Protein AF-A0A2N1RKR3-F1 (afdb_monomer_lite)

Foldseek 3Di:
DDDPLQDDPNDGLVVCVVVLVVCVVVVVLVVNLVSLVSNQVSQLSCCLEAVGARACVSLVVNLVSCVVVVVLVVNLVSLLVLLLRFHNDLVSNVVSLVVVCVRPVDDSQVVLVVSLVVSVVSNVPGPFDKDWAQAPVPRDIHIGGDGDPDPDDQTAGSRPSHSPRDDDD

pLDDT: mean 78.19, std 13.42, range [32.12, 95.38]

Radius of gyration: 16.65 Å; chains: 1; bounding box: 39×41×41 Å

Sequence (169 aa):
MSKKSEMLHGKHYTEFIDQINQLEKEEKWEEVEKLLLEIIEVMEKSALQETAYVAPAFYSKLAKIYQKTKQKDKQIKILNRLLIQPNSGSSTAKESVKYLKLLGDLDEDEIKNKLYREYLEHISKSALKTSEKKCYMCGKTVRYLVPKGAEMFRGFCPLCHSSDIIQGQ

Secondary structure (DSSP, 8-state):
---GGGEETTEEGGGGHHHHHHHHHTT-HHHHHHHHHHHHHHHHHHHHHH-PPP-HHHHHHHHHHHHHTT-HHHHHHHHHHHHTSTT--HHHHHHHHHHHHHHH---HHHHHHHHHHHHHHHHHT-SSEEEEEE-TTT--EEEEEEPTT-S---PPPTTT--S-S----

Structure (mmCIF, N/CA/C/O backbone):
data_AF-A0A2N1RKR3-F1
#
_entry.id   AF-A0A2N1RKR3-F1
#
loop_
_atom_site.group_PDB
_atom_site.id
_atom_site.type_symbol
_atom_site.label_atom_id
_atom_site.label_alt_id
_atom_site.label_comp_id
_atom_site.label_asym_id
_atom_site.label_entity_id
_atom_site.label_seq_id
_atom_site.pdbx_PDB_ins_code
_atom_site.Cartn_x
_atom_site.Cartn_y
_atom_site.Cartn_z
_atom_site.occupancy
_atom_site.B_iso_or_equiv
_atom_site.auth_seq_id
_atom_site.auth_comp_id
_atom_site.auth_asym_id
_atom_site.auth_atom_id
_atom_site.pdbx_PDB_model_num
ATOM 1 N N . MET A 1 1 ? 19.000 17.246 1.015 1.00 40.16 1 MET A N 1
ATOM 2 C CA . MET A 1 1 ? 17.916 1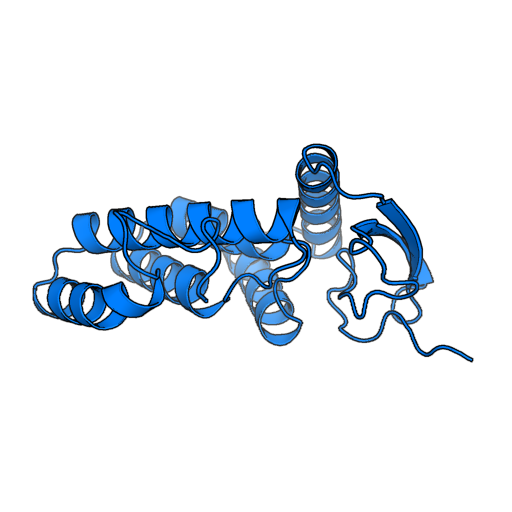8.082 0.458 1.00 40.16 1 MET A CA 1
ATOM 3 C C . MET A 1 1 ? 16.713 17.177 0.268 1.00 40.16 1 MET A C 1
ATOM 5 O O . MET A 1 1 ? 16.759 16.342 -0.625 1.00 40.16 1 MET A O 1
ATOM 9 N N . SER A 1 2 ? 15.711 17.253 1.147 1.00 40.84 2 SER A N 1
ATOM 10 C CA . SER A 1 2 ? 14.489 16.448 1.004 1.00 40.84 2 SER A CA 1
ATOM 11 C C . SER A 1 2 ? 13.783 16.835 -0.289 1.00 40.84 2 SER A C 1
ATOM 13 O O . SER A 1 2 ? 13.643 18.024 -0.591 1.00 40.84 2 SER A O 1
ATOM 15 N N . LYS A 1 3 ? 13.416 15.843 -1.099 1.00 55.44 3 LYS A N 1
ATOM 16 C CA . LYS A 1 3 ? 12.835 16.090 -2.415 1.00 55.44 3 LYS A CA 1
ATOM 17 C C . LYS A 1 3 ? 11.400 16.587 -2.262 1.00 55.44 3 LYS A C 1
ATOM 19 O O . LYS A 1 3 ? 10.664 16.168 -1.375 1.00 55.44 3 LYS A O 1
ATOM 24 N N . LYS A 1 4 ? 10.987 17.479 -3.164 1.00 53.41 4 LYS A N 1
ATOM 25 C CA . LYS A 1 4 ? 9.651 18.104 -3.169 1.00 53.41 4 LYS A CA 1
ATOM 26 C C . LYS A 1 4 ? 8.505 17.080 -3.257 1.00 53.41 4 LYS A C 1
ATOM 28 O O . LYS A 1 4 ? 7.383 17.392 -2.877 1.00 53.41 4 LYS A O 1
ATOM 33 N N . SER A 1 5 ? 8.791 15.875 -3.749 1.00 58.19 5 SER A N 1
ATOM 34 C CA . SER A 1 5 ? 7.871 14.741 -3.883 1.00 58.19 5 SER A CA 1
ATOM 35 C C . SER A 1 5 ? 7.588 13.996 -2.572 1.00 58.19 5 SER A C 1
ATOM 37 O O . SER A 1 5 ? 6.674 13.183 -2.546 1.00 58.19 5 SER A O 1
ATOM 39 N N . GLU A 1 6 ? 8.304 14.297 -1.483 1.00 62.91 6 GLU A N 1
ATOM 40 C CA . GLU A 1 6 ? 8.143 13.659 -0.162 1.00 62.91 6 GLU A CA 1
ATOM 41 C C . GLU A 1 6 ? 7.568 14.624 0.893 1.00 62.91 6 GLU A C 1
ATOM 43 O O . GLU A 1 6 ? 7.596 14.347 2.095 1.00 62.91 6 GLU A O 1
ATOM 48 N N . MET A 1 7 ? 7.065 15.782 0.451 1.00 75.50 7 MET A N 1
ATOM 49 C CA . MET A 1 7 ? 6.554 16.832 1.328 1.00 75.50 7 MET A CA 1
ATOM 50 C C . MET A 1 7 ? 5.029 16.796 1.441 1.00 75.50 7 MET A C 1
ATOM 52 O O . MET A 1 7 ? 4.321 16.932 0.444 1.00 75.50 7 MET A O 1
ATOM 56 N N . LEU A 1 8 ? 4.536 16.709 2.674 1.00 76.69 8 LEU A N 1
ATOM 57 C CA . LEU A 1 8 ? 3.142 16.927 3.046 1.00 76.69 8 LEU A CA 1
ATOM 58 C C . LEU A 1 8 ? 3.049 18.236 3.840 1.00 76.69 8 LEU A C 1
ATOM 60 O O . LEU A 1 8 ? 3.784 18.433 4.803 1.00 76.69 8 LEU A O 1
ATOM 64 N N . HIS A 1 9 ? 2.192 19.166 3.412 1.00 78.81 9 HIS A N 1
ATOM 65 C CA . HIS A 1 9 ? 2.029 20.488 4.048 1.00 78.81 9 HIS A CA 1
ATOM 66 C C . HIS A 1 9 ? 3.355 21.239 4.315 1.00 78.81 9 HIS A C 1
ATOM 68 O O . HIS A 1 9 ? 3.518 21.907 5.333 1.00 78.81 9 HIS A O 1
ATOM 74 N N . GLY A 1 10 ? 4.323 21.117 3.398 1.00 79.50 10 GLY A N 1
ATOM 75 C CA . GLY A 1 10 ? 5.635 21.771 3.504 1.00 79.50 10 GLY A CA 1
ATOM 76 C C . GLY A 1 10 ? 6.637 21.087 4.443 1.00 79.50 10 GLY A C 1
ATOM 77 O O . GLY A 1 10 ? 7.737 21.606 4.608 1.00 79.50 10 GLY A O 1
ATOM 78 N N . LYS A 1 11 ? 6.289 19.932 5.020 1.00 79.88 11 LYS A N 1
ATOM 79 C CA . LYS A 1 11 ? 7.146 19.122 5.898 1.00 79.88 11 LYS A CA 1
ATOM 80 C C . LYS A 1 11 ? 7.385 17.738 5.312 1.00 79.88 11 LYS A C 1
ATOM 82 O O . LYS A 1 11 ? 6.567 17.239 4.544 1.00 79.88 11 LYS A O 1
ATOM 8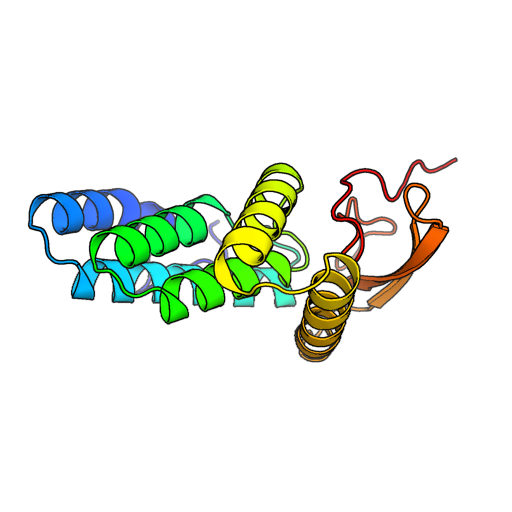7 N N . HIS A 1 12 ? 8.491 17.098 5.671 1.00 80.44 12 HIS A N 1
ATOM 88 C CA . HIS A 1 12 ? 8.722 15.704 5.303 1.00 80.44 12 HIS A CA 1
ATOM 89 C C . HIS A 1 12 ? 7.701 14.804 6.014 1.00 80.44 12 HIS A C 1
ATOM 91 O O . HIS A 1 12 ? 7.403 15.015 7.188 1.00 80.44 12 HIS A O 1
ATOM 97 N N . TYR A 1 13 ? 7.167 13.782 5.339 1.00 78.19 13 TYR A N 1
ATOM 98 C CA . TYR A 1 13 ? 6.084 12.958 5.903 1.00 78.19 13 TYR A CA 1
ATOM 99 C C . TYR A 1 13 ? 6.439 12.293 7.252 1.00 78.19 13 TYR A C 1
ATOM 101 O O . TYR A 1 13 ? 5.562 12.038 8.075 1.00 78.19 13 TYR A O 1
ATOM 109 N N . THR A 1 14 ? 7.724 12.038 7.523 1.00 79.56 14 THR A N 1
ATOM 110 C CA . THR A 1 14 ? 8.186 11.484 8.811 1.00 79.56 14 THR A CA 1
ATOM 111 C C . THR A 1 14 ? 8.025 12.453 9.979 1.00 79.56 14 THR A C 1
ATOM 113 O O . THR A 1 14 ? 7.945 12.009 11.119 1.00 79.56 14 THR A O 1
ATOM 116 N N . GLU A 1 15 ? 7.947 13.760 9.725 1.00 86.12 15 GLU A N 1
ATOM 117 C CA . GLU A 1 15 ? 7.724 14.774 10.765 1.00 86.12 15 GLU A CA 1
ATOM 118 C C . GLU A 1 15 ? 6.314 14.692 11.367 1.00 86.12 15 GLU A C 1
ATOM 120 O O . GLU A 1 15 ? 6.057 15.238 12.435 1.00 86.12 15 GLU A O 1
ATOM 125 N N . PHE A 1 16 ? 5.400 13.974 10.713 1.00 88.56 16 PHE A N 1
ATOM 126 C CA . PHE A 1 16 ? 4.041 13.754 11.198 1.00 88.56 16 PHE A CA 1
ATOM 127 C C . PHE A 1 16 ? 3.913 12.520 12.104 1.00 88.56 16 PHE A C 1
ATOM 129 O O . PHE A 1 16 ? 2.831 12.270 12.629 1.00 88.56 16 PHE A O 1
ATOM 136 N N . ILE A 1 17 ? 4.988 11.748 12.326 1.00 88.56 17 ILE A N 1
ATOM 137 C CA . ILE A 1 17 ? 4.943 10.535 13.164 1.00 88.56 17 ILE A CA 1
ATOM 138 C C . ILE A 1 17 ? 4.521 10.869 14.599 1.00 88.56 17 ILE A C 1
ATOM 140 O O . ILE A 1 17 ? 3.650 10.196 15.151 1.00 88.56 17 ILE A O 1
ATOM 144 N N . ASP A 1 18 ? 5.080 11.928 15.185 1.00 89.69 18 ASP A N 1
ATOM 145 C CA . ASP A 1 18 ? 4.730 12.342 16.547 1.00 89.69 18 ASP A CA 1
ATOM 146 C C . ASP A 1 18 ? 3.277 12.815 16.636 1.00 89.69 18 ASP A C 1
ATOM 148 O O . ASP A 1 18 ? 2.569 12.474 17.584 1.00 89.69 18 ASP A O 1
ATOM 152 N N . GLN A 1 19 ? 2.795 13.515 15.605 1.00 92.31 19 GLN A N 1
ATOM 153 C CA . GLN A 1 19 ? 1.396 13.925 15.508 1.00 92.31 19 GLN A CA 1
ATOM 154 C C . GLN A 1 19 ? 0.456 12.716 15.403 1.00 92.31 19 GLN A C 1
ATOM 156 O O . GLN A 1 19 ? -0.557 12.677 16.095 1.00 92.31 19 GLN A O 1
ATOM 161 N N . ILE A 1 20 ? 0.796 11.709 14.591 1.00 92.38 20 ILE A N 1
ATOM 162 C CA . ILE A 1 20 ? 0.030 10.456 14.495 1.00 92.38 20 ILE A CA 1
ATOM 163 C C . ILE A 1 20 ? -0.043 9.777 15.861 1.00 92.38 20 ILE A C 1
ATOM 165 O O . ILE A 1 20 ? -1.126 9.407 16.304 1.00 92.38 20 ILE A O 1
ATOM 169 N N . ASN A 1 21 ? 1.096 9.642 16.543 1.00 91.00 21 ASN A N 1
ATOM 170 C CA . ASN A 1 21 ? 1.154 9.000 17.854 1.00 91.00 21 ASN A CA 1
ATOM 171 C C . ASN A 1 21 ? 0.318 9.758 18.896 1.00 91.00 21 ASN A C 1
ATOM 173 O O . ASN A 1 21 ? -0.300 9.133 19.756 1.00 91.00 21 ASN A O 1
ATOM 177 N N . GLN A 1 22 ? 0.285 11.092 18.829 1.00 93.81 22 GLN A N 1
ATOM 178 C CA . GLN A 1 22 ? -0.545 11.908 19.711 1.00 93.81 22 GLN A CA 1
ATOM 179 C C . GLN A 1 22 ? -2.041 11.724 19.417 1.00 93.81 22 GLN A C 1
ATOM 181 O O . GLN A 1 22 ? -2.813 11.472 20.337 1.00 93.81 22 GLN A O 1
ATOM 186 N N . LEU A 1 23 ? -2.448 11.775 18.147 1.00 93.75 23 LEU A N 1
ATOM 187 C CA . LEU A 1 23 ? -3.842 11.566 17.747 1.00 93.75 23 LEU A CA 1
ATOM 188 C C . LEU A 1 23 ? -4.339 10.149 18.088 1.00 93.75 23 LEU A C 1
ATOM 190 O O . LEU A 1 23 ? -5.480 9.987 18.512 1.00 93.75 23 LEU A O 1
ATOM 194 N N . GLU A 1 24 ? -3.480 9.128 17.975 1.00 90.31 24 GLU A N 1
ATOM 195 C CA . GLU A 1 24 ? -3.799 7.759 18.407 1.00 90.31 24 GLU A CA 1
ATOM 196 C C . GLU A 1 24 ? -4.043 7.669 19.921 1.00 90.31 24 GLU A C 1
ATOM 198 O O . GLU A 1 24 ? -4.939 6.941 20.345 1.00 90.31 24 GLU A O 1
ATOM 203 N N . LYS A 1 25 ? -3.272 8.400 20.742 1.00 92.12 25 LYS A N 1
ATOM 204 C CA . LYS A 1 25 ? -3.489 8.463 22.201 1.00 92.12 25 LYS A CA 1
ATOM 205 C C . LYS A 1 25 ? -4.793 9.166 22.565 1.00 92.12 25 LYS A C 1
ATOM 207 O O . LYS A 1 25 ? -5.404 8.820 23.566 1.00 92.12 25 LYS A O 1
ATOM 212 N N . GLU A 1 26 ? -5.189 10.148 21.764 1.00 94.69 26 GLU A N 1
ATOM 213 C CA . GLU A 1 26 ? -6.446 10.887 21.916 1.00 94.69 26 GLU A CA 1
ATOM 214 C C . GLU A 1 26 ? -7.647 10.157 21.293 1.00 94.69 26 GLU A C 1
ATOM 216 O O . GLU A 1 26 ? -8.746 10.701 21.291 1.00 94.69 26 GLU A O 1
ATOM 221 N N . GLU A 1 27 ? -7.444 8.952 20.744 1.00 92.69 27 GLU A N 1
ATOM 222 C CA . GLU A 1 27 ? -8.468 8.151 20.056 1.00 92.69 27 GLU A CA 1
ATOM 223 C C . GLU A 1 27 ? -9.175 8.898 18.908 1.00 92.69 27 GLU A C 1
ATOM 225 O O . GLU A 1 27 ? -10.297 8.578 18.512 1.00 92.69 27 GLU A O 1
ATOM 230 N N . LYS A 1 28 ? -8.478 9.873 18.319 1.00 94.50 28 LYS A N 1
ATOM 231 C CA . LYS A 1 28 ? -8.912 10.675 17.170 1.00 94.50 28 LYS A CA 1
ATOM 232 C C . LYS A 1 28 ? -8.699 9.909 15.865 1.00 94.50 28 LYS A C 1
ATOM 234 O O . LYS A 1 28 ? -7.839 10.232 15.045 1.00 94.50 28 LYS A O 1
ATOM 239 N N . TRP A 1 29 ? -9.416 8.793 15.725 1.00 92.06 29 TRP A N 1
ATOM 240 C CA . TRP A 1 29 ? -9.180 7.809 14.663 1.00 92.06 29 TRP A CA 1
ATOM 241 C C . TRP A 1 29 ? -9.410 8.366 13.255 1.00 92.06 29 TRP A C 1
ATOM 243 O O . TRP A 1 29 ? -8.698 7.964 12.336 1.00 92.06 29 TRP A O 1
ATOM 253 N N . GLU A 1 30 ? -10.361 9.286 13.082 1.00 93.06 30 GLU A N 1
ATOM 254 C CA . GLU A 1 30 ? -10.654 9.912 11.787 1.00 93.06 30 GLU A CA 1
ATOM 255 C C . GLU A 1 30 ? -9.506 10.823 11.333 1.00 93.06 30 GLU A C 1
ATOM 257 O O . GLU A 1 30 ? -9.091 10.794 10.173 1.00 93.06 30 GLU A O 1
ATOM 262 N N . GLU A 1 31 ? -8.927 11.586 12.259 1.00 94.12 31 GLU A N 1
ATOM 263 C CA . GLU A 1 31 ? -7.783 12.452 12.001 1.00 94.12 31 GLU A CA 1
ATOM 264 C C . GLU A 1 31 ? -6.518 11.642 11.713 1.00 94.12 31 GLU A C 1
ATOM 266 O O . GLU A 1 31 ? -5.755 11.996 10.810 1.00 94.12 31 GLU A O 1
ATOM 271 N N . VAL A 1 32 ? -6.308 10.529 12.431 1.00 94.00 32 VAL A N 1
ATOM 272 C CA . VAL A 1 32 ? -5.214 9.596 12.127 1.00 94.00 32 VAL A CA 1
ATOM 273 C C . VAL A 1 32 ? -5.399 8.980 10.741 1.00 94.00 32 VAL A C 1
ATOM 275 O O . VAL A 1 32 ? -4.438 8.922 9.974 1.00 94.00 32 VAL A O 1
ATOM 278 N N . GLU A 1 33 ? -6.613 8.530 10.403 1.00 94.81 33 GLU A N 1
ATOM 279 C CA . GLU A 1 33 ? -6.936 7.976 9.083 1.00 94.81 33 GLU A CA 1
ATOM 280 C C . GLU A 1 33 ? -6.601 8.978 7.978 1.00 94.81 33 GLU A C 1
ATOM 282 O O . GLU A 1 33 ? -5.867 8.640 7.046 1.00 94.81 33 GLU A O 1
ATOM 287 N N . LYS A 1 34 ? -7.080 10.218 8.111 1.00 95.00 34 LYS A N 1
ATOM 288 C CA . LYS A 1 34 ? -6.832 11.279 7.135 1.00 95.00 34 LYS A CA 1
ATOM 289 C C . LYS A 1 34 ? -5.337 11.540 6.951 1.00 95.00 34 LYS A C 1
ATOM 291 O O . LYS A 1 34 ? -4.850 11.525 5.824 1.00 95.00 34 LYS A O 1
ATOM 296 N N . LEU A 1 35 ? -4.601 11.718 8.048 1.00 94.38 35 LEU A N 1
ATOM 297 C CA . LEU A 1 35 ? -3.170 12.013 7.998 1.00 94.38 35 LEU A CA 1
ATOM 298 C C . LEU A 1 35 ? -2.358 10.852 7.400 1.00 94.38 35 LEU A C 1
ATOM 300 O O . LEU A 1 35 ? -1.453 11.073 6.598 1.00 94.38 35 LEU A O 1
ATOM 304 N N . LEU A 1 36 ? -2.693 9.604 7.742 1.00 93.94 36 LEU A N 1
ATOM 305 C CA . LEU A 1 36 ? -2.044 8.427 7.160 1.00 93.94 36 LEU A CA 1
ATOM 306 C C . LEU A 1 36 ? -2.324 8.294 5.660 1.00 93.94 36 LEU A C 1
ATOM 308 O O . LEU A 1 36 ? -1.410 7.944 4.913 1.00 93.94 36 LEU A O 1
ATOM 312 N N . LEU A 1 37 ? -3.551 8.573 5.212 1.00 95.38 37 LEU A N 1
ATOM 313 C CA . LEU A 1 37 ? -3.905 8.546 3.791 1.00 95.38 37 LEU A CA 1
ATOM 314 C C . LEU A 1 37 ? -3.144 9.612 2.999 1.00 95.38 37 LEU A C 1
ATOM 316 O O . LEU A 1 37 ? -2.581 9.291 1.956 1.00 95.38 37 LEU A O 1
ATOM 320 N N . GLU A 1 38 ? -3.047 10.835 3.523 1.00 93.25 38 GLU A N 1
ATOM 321 C CA . GLU A 1 38 ? -2.271 11.915 2.903 1.00 93.25 38 GLU A CA 1
ATOM 322 C C . GLU A 1 38 ? -0.782 11.544 2.769 1.00 93.25 38 GLU A C 1
ATOM 324 O O . GLU A 1 38 ? -0.179 11.727 1.710 1.00 93.25 38 GLU A O 1
ATOM 329 N N . ILE A 1 39 ? -0.186 10.949 3.812 1.00 91.75 39 ILE A N 1
ATOM 330 C CA . ILE A 1 39 ? 1.200 10.451 3.766 1.00 91.75 39 ILE A CA 1
ATOM 331 C C . ILE A 1 39 ? 1.357 9.359 2.701 1.00 91.75 39 ILE A C 1
ATOM 333 O O . ILE A 1 39 ? 2.315 9.378 1.925 1.00 91.75 39 ILE A O 1
ATOM 337 N N . ILE A 1 40 ? 0.420 8.410 2.649 1.00 91.81 40 ILE A N 1
ATOM 338 C CA . ILE A 1 40 ? 0.421 7.323 1.666 1.00 91.81 40 ILE A CA 1
ATOM 339 C C . ILE A 1 40 ? 0.353 7.873 0.241 1.00 91.81 40 ILE A C 1
ATOM 341 O O . ILE A 1 40 ? 1.156 7.468 -0.595 1.00 91.81 40 ILE A O 1
ATOM 345 N N . GLU A 1 41 ? -0.524 8.836 -0.028 1.00 91.06 41 GLU A N 1
ATOM 346 C CA . GLU A 1 41 ? -0.662 9.453 -1.350 1.00 91.06 41 GLU A CA 1
ATOM 347 C C . GLU A 1 41 ? 0.618 10.154 -1.816 1.00 91.06 41 GLU A C 1
ATOM 349 O O . GLU A 1 41 ? 1.028 9.999 -2.971 1.00 91.06 41 GLU A O 1
ATOM 354 N N . VAL A 1 42 ? 1.291 10.880 -0.918 1.00 88.88 42 VAL A N 1
ATOM 355 C CA . VAL A 1 42 ? 2.577 11.526 -1.218 1.00 88.88 42 VAL A CA 1
ATOM 356 C C . VAL A 1 42 ? 3.644 10.479 -1.554 1.00 88.88 42 VAL A C 1
ATOM 358 O O . VAL A 1 42 ? 4.319 10.593 -2.582 1.00 88.88 42 VAL A O 1
ATOM 361 N N . MET A 1 43 ? 3.761 9.418 -0.747 1.00 86.81 43 MET A N 1
ATOM 362 C CA . MET A 1 43 ? 4.723 8.337 -0.994 1.00 86.81 43 MET A CA 1
ATOM 363 C C . MET A 1 43 ? 4.454 7.602 -2.311 1.00 86.81 43 MET A C 1
ATOM 365 O O . MET A 1 43 ? 5.388 7.338 -3.063 1.00 86.81 43 MET A O 1
ATOM 369 N N . GLU A 1 44 ? 3.197 7.268 -2.609 1.00 87.62 44 GLU A N 1
ATOM 370 C CA . GLU A 1 44 ? 2.823 6.568 -3.845 1.00 87.62 44 GLU A CA 1
ATOM 371 C C . GLU A 1 44 ? 3.141 7.401 -5.083 1.00 87.62 44 GLU A C 1
ATOM 373 O O . GLU A 1 44 ? 3.694 6.893 -6.061 1.00 87.62 44 GLU A O 1
ATOM 378 N N . LYS A 1 45 ? 2.845 8.703 -5.031 1.00 85.38 45 LYS A N 1
ATOM 379 C CA . LYS A 1 45 ? 3.179 9.625 -6.115 1.00 85.38 45 LYS A CA 1
ATOM 380 C C . LYS A 1 45 ? 4.688 9.687 -6.339 1.00 85.38 45 LYS A C 1
ATOM 382 O O . LYS A 1 45 ? 5.131 9.606 -7.484 1.00 85.38 45 LYS A O 1
ATOM 387 N N . SER A 1 46 ? 5.469 9.776 -5.263 1.00 82.00 46 SER A N 1
ATOM 388 C CA . SER A 1 46 ? 6.932 9.734 -5.336 1.00 82.00 46 SER A CA 1
ATOM 389 C C . SER A 1 46 ? 7.4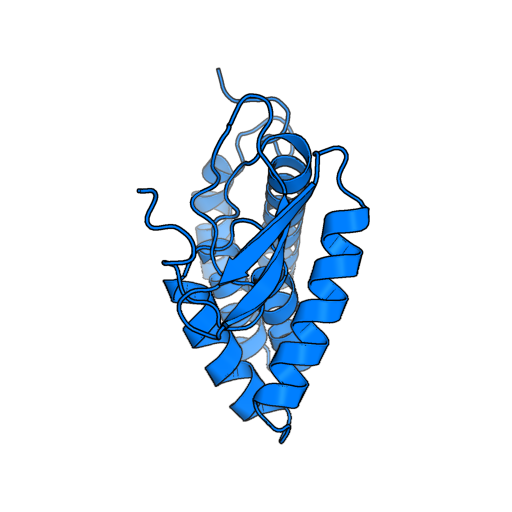31 8.404 -5.918 1.00 82.00 46 SER A C 1
ATOM 391 O O . SER A 1 46 ? 8.255 8.388 -6.834 1.00 82.00 46 SER A O 1
ATOM 393 N N . ALA A 1 47 ? 6.870 7.274 -5.478 1.00 80.19 47 ALA A N 1
ATOM 394 C CA . ALA A 1 47 ? 7.234 5.945 -5.965 1.00 80.19 47 ALA A CA 1
ATOM 395 C C . ALA A 1 47 ? 6.991 5.783 -7.476 1.00 80.19 47 ALA A C 1
ATOM 397 O O . ALA A 1 47 ? 7.851 5.253 -8.185 1.00 80.19 47 ALA A O 1
ATOM 398 N N . LEU A 1 48 ? 5.869 6.302 -7.989 1.00 79.44 48 LEU A N 1
ATOM 399 C CA . LEU A 1 48 ? 5.522 6.266 -9.414 1.00 79.44 48 LEU A CA 1
ATOM 400 C C . LEU A 1 48 ? 6.345 7.218 -10.290 1.00 79.44 48 LEU A C 1
ATOM 402 O O . LEU A 1 48 ? 6.346 7.045 -11.510 1.00 79.44 48 LEU A O 1
ATOM 406 N N . GLN A 1 49 ? 7.005 8.223 -9.713 1.00 77.56 49 GLN A N 1
ATOM 407 C CA . GLN A 1 49 ? 7.750 9.247 -10.457 1.00 77.56 49 GLN A CA 1
ATOM 408 C C . GLN A 1 49 ? 9.268 9.087 -10.348 1.00 77.56 49 GLN A C 1
ATOM 410 O O . GLN A 1 49 ? 9.997 9.422 -11.281 1.00 77.56 49 GLN A O 1
ATOM 415 N N . GLU A 1 50 ? 9.752 8.583 -9.216 1.00 68.31 50 GLU A N 1
ATOM 416 C CA . GLU A 1 50 ? 11.157 8.697 -8.821 1.00 68.31 50 GLU A CA 1
ATOM 417 C C . GLU A 1 50 ? 11.746 7.404 -8.259 1.00 68.31 50 GLU A C 1
ATOM 419 O O . GLU A 1 50 ? 12.870 7.409 -7.760 1.00 68.31 50 GLU A O 1
ATOM 424 N N . THR A 1 51 ? 11.027 6.282 -8.358 1.00 64.75 51 THR A N 1
ATOM 425 C CA . THR A 1 51 ? 11.467 4.962 -7.863 1.00 64.75 51 THR A CA 1
ATOM 426 C C . THR A 1 51 ? 11.718 4.888 -6.365 1.00 64.75 51 THR A C 1
ATOM 428 O O . THR A 1 51 ? 12.457 4.029 -5.888 1.00 64.75 51 THR A O 1
ATOM 431 N N . ALA A 1 52 ? 11.049 5.762 -5.616 1.00 70.12 52 ALA A N 1
ATOM 432 C CA . ALA A 1 52 ? 11.014 5.706 -4.167 1.00 70.12 52 ALA A CA 1
ATOM 433 C C . ALA A 1 52 ? 10.305 4.434 -3.672 1.00 70.12 52 ALA A C 1
ATOM 435 O O . ALA A 1 52 ? 9.444 3.867 -4.353 1.00 70.12 52 ALA A O 1
ATOM 436 N N . TYR A 1 53 ? 10.676 3.979 -2.479 1.00 73.56 53 TYR A N 1
ATOM 437 C CA . TYR A 1 53 ? 9.969 2.908 -1.784 1.00 73.56 53 TYR A CA 1
ATOM 438 C C . TYR A 1 53 ? 8.743 3.478 -1.079 1.00 73.56 53 TYR A C 1
ATOM 440 O O . TYR A 1 53 ? 8.803 4.564 -0.504 1.00 73.56 53 TYR A O 1
ATOM 448 N N . VAL A 1 54 ? 7.646 2.725 -1.075 1.00 80.50 54 VAL A N 1
ATOM 449 C CA . VAL A 1 54 ? 6.532 3.030 -0.175 1.00 80.50 54 VAL A CA 1
ATOM 450 C C . VAL A 1 54 ? 6.820 2.367 1.164 1.00 80.50 54 VAL A C 1
ATOM 452 O O . VAL A 1 54 ? 7.151 1.184 1.214 1.00 80.50 54 VAL A O 1
ATOM 455 N N . ALA A 1 55 ? 6.723 3.113 2.262 1.00 83.62 55 ALA A N 1
ATOM 456 C CA . ALA A 1 55 ? 6.966 2.549 3.583 1.00 83.62 55 ALA A CA 1
ATOM 457 C C . ALA A 1 55 ? 5.742 1.724 4.032 1.00 83.62 55 ALA A C 1
ATOM 459 O O . ALA A 1 55 ? 4.679 2.303 4.290 1.00 83.62 55 ALA A O 1
ATOM 460 N N . PRO A 1 56 ? 5.856 0.390 4.194 1.00 84.31 56 PRO A N 1
ATOM 461 C CA . PRO A 1 56 ? 4.689 -0.450 4.477 1.00 84.31 56 PRO A CA 1
ATOM 462 C C . PRO A 1 56 ? 4.089 -0.201 5.865 1.00 84.31 56 PRO A C 1
ATOM 464 O O . PRO A 1 56 ? 2.916 -0.476 6.104 1.00 84.31 56 PRO A O 1
ATOM 467 N N . ALA A 1 57 ? 4.878 0.375 6.778 1.00 84.69 57 ALA A N 1
ATOM 468 C CA . ALA A 1 57 ? 4.463 0.699 8.138 1.00 84.69 57 ALA A CA 1
ATOM 469 C C . ALA A 1 57 ? 3.209 1.591 8.196 1.00 84.69 57 ALA A C 1
ATOM 471 O O . ALA A 1 57 ? 2.355 1.361 9.052 1.00 84.69 57 ALA A O 1
ATOM 472 N N . PHE A 1 58 ? 3.057 2.560 7.283 1.00 89.31 58 PHE A N 1
ATOM 473 C CA . PHE A 1 58 ? 1.887 3.451 7.265 1.00 89.31 58 PHE A CA 1
ATOM 474 C C . PHE A 1 58 ? 0.606 2.715 6.849 1.00 89.31 58 PHE A C 1
ATOM 476 O O . PHE A 1 58 ? -0.427 2.867 7.499 1.00 89.31 58 PHE A O 1
ATOM 483 N N . TYR A 1 59 ? 0.690 1.839 5.844 1.00 91.06 59 TYR A N 1
ATOM 484 C CA . TYR A 1 59 ? -0.424 0.986 5.413 1.00 91.06 59 TYR A CA 1
ATOM 485 C C . TYR A 1 59 ? -0.822 0.007 6.516 1.00 91.06 59 TYR A C 1
ATOM 487 O O . TYR A 1 59 ? -1.998 -0.109 6.850 1.00 91.06 59 TYR A O 1
ATOM 495 N N . SER A 1 60 ? 0.161 -0.659 7.131 1.00 87.38 60 SER A N 1
ATOM 496 C CA . SER A 1 60 ? -0.073 -1.600 8.229 1.00 87.38 60 SER A CA 1
ATOM 497 C C . SER A 1 60 ? -0.673 -0.920 9.459 1.00 87.38 60 SER A C 1
ATOM 499 O O . SER A 1 60 ? -1.542 -1.495 10.117 1.00 87.38 60 SER A O 1
ATOM 501 N N . LYS A 1 61 ? -0.243 0.306 9.783 1.00 90.00 61 LYS A N 1
ATOM 502 C CA . LYS A 1 61 ? -0.833 1.100 10.868 1.00 90.00 61 LYS A CA 1
ATOM 503 C C . LYS A 1 61 ? -2.295 1.432 10.562 1.00 90.00 61 LYS A C 1
ATOM 505 O O . LYS A 1 61 ? -3.155 1.157 11.396 1.00 90.00 61 LYS A O 1
ATOM 510 N N . LEU A 1 62 ? -2.589 1.908 9.352 1.00 92.31 62 LEU A N 1
ATOM 511 C CA . LEU A 1 62 ? -3.956 2.218 8.938 1.00 92.31 62 LEU A CA 1
ATOM 512 C C . LEU A 1 62 ? -4.856 0.966 8.914 1.00 92.31 62 LEU A C 1
ATOM 514 O O . LEU A 1 62 ? -5.977 0.991 9.418 1.00 92.31 62 LEU A O 1
ATOM 518 N N . ALA A 1 63 ? -4.336 -0.176 8.453 1.00 89.38 63 ALA A N 1
ATOM 519 C CA . ALA A 1 63 ? -5.038 -1.458 8.499 1.00 89.38 63 ALA A CA 1
ATOM 520 C C . ALA A 1 63 ? -5.404 -1.882 9.935 1.00 89.38 63 ALA A C 1
ATOM 522 O O . ALA A 1 63 ? -6.507 -2.377 10.167 1.00 89.38 63 ALA A O 1
ATOM 523 N N . LYS A 1 64 ? -4.515 -1.663 10.916 1.00 87.81 64 LYS A N 1
ATOM 524 C CA . LYS A 1 64 ? -4.799 -1.934 12.338 1.00 87.81 64 LYS A CA 1
ATOM 525 C C . LYS A 1 64 ? -5.892 -1.017 12.894 1.00 87.81 64 LYS A C 1
ATOM 527 O O . LYS A 1 64 ? -6.713 -1.476 13.684 1.00 87.81 64 LYS A O 1
ATOM 532 N N . ILE A 1 65 ? -5.934 0.250 12.483 1.00 90.06 65 ILE A N 1
ATOM 533 C CA . ILE A 1 65 ? -7.003 1.185 12.878 1.00 90.06 65 ILE A CA 1
ATOM 534 C C . ILE A 1 65 ? -8.349 0.717 12.319 1.00 90.06 65 ILE A C 1
ATOM 536 O O . ILE A 1 65 ? -9.334 0.641 13.056 1.00 90.06 65 ILE A O 1
ATOM 540 N N . TYR A 1 66 ? -8.394 0.309 11.050 1.00 91.69 66 TYR A N 1
ATOM 541 C CA . TYR A 1 66 ? -9.604 -0.257 10.453 1.00 91.69 66 TYR A CA 1
ATOM 542 C C . TYR A 1 66 ? -10.047 -1.559 11.118 1.00 91.69 66 TYR A C 1
ATOM 544 O O . TYR A 1 66 ? -11.242 -1.762 11.319 1.00 91.69 66 TYR A O 1
ATOM 552 N N . GLN A 1 67 ? -9.104 -2.403 11.542 1.00 88.12 67 GLN A N 1
ATOM 553 C CA . GLN A 1 67 ? -9.418 -3.590 12.334 1.00 88.12 67 GLN A CA 1
ATOM 554 C C . GLN A 1 67 ? -10.094 -3.218 13.664 1.00 88.12 67 GLN A C 1
ATOM 556 O O . GLN A 1 67 ? -11.147 -3.764 13.992 1.00 88.12 67 GLN A O 1
ATOM 561 N N . LYS A 1 68 ? -9.520 -2.266 14.414 1.00 87.00 68 LYS A N 1
ATOM 562 C CA . LYS A 1 68 ? -10.057 -1.797 15.706 1.00 87.00 68 LYS A CA 1
ATOM 563 C C . LYS A 1 68 ? -11.448 -1.178 15.571 1.00 87.00 68 LYS A C 1
ATOM 565 O O . LYS A 1 68 ? -12.320 -1.435 16.393 1.00 87.00 68 LYS A O 1
ATOM 570 N N . THR A 1 69 ? -11.662 -0.410 14.507 1.00 88.06 69 THR A N 1
ATOM 571 C CA . THR A 1 69 ? -12.937 0.264 14.209 1.00 88.06 69 THR A CA 1
ATOM 572 C C . THR A 1 69 ? -13.930 -0.625 13.450 1.00 88.06 69 THR A C 1
ATOM 574 O O . THR A 1 69 ? -14.986 -0.153 13.040 1.00 88.06 69 THR A O 1
ATOM 577 N N . LYS A 1 70 ? -13.622 -1.921 13.272 1.00 89.50 70 LYS A N 1
ATOM 578 C CA . LYS A 1 70 ? -14.453 -2.917 12.568 1.00 89.50 70 LYS A CA 1
ATOM 579 C C . LYS A 1 70 ? -14.780 -2.552 11.108 1.00 89.50 70 LYS A C 1
ATOM 581 O O . LYS A 1 70 ? -15.744 -3.053 10.537 1.00 89.50 70 LYS A O 1
ATOM 586 N N . GLN A 1 71 ? -13.945 -1.738 10.467 1.00 89.62 71 GLN A N 1
ATOM 587 C CA . GLN A 1 71 ? -14.079 -1.323 9.068 1.00 89.62 71 GLN A CA 1
ATOM 588 C C . GLN A 1 71 ? -13.373 -2.314 8.126 1.00 89.62 71 GLN A C 1
ATOM 590 O O . GLN A 1 71 ? -12.380 -1.982 7.473 1.00 89.62 71 GLN A O 1
ATOM 595 N N . LYS A 1 72 ? -13.884 -3.552 8.055 1.00 85.62 72 LYS A N 1
ATOM 596 C CA . LYS A 1 72 ? -13.277 -4.661 7.288 1.00 85.62 72 LYS A CA 1
ATOM 597 C C . LYS A 1 72 ? -12.976 -4.289 5.830 1.00 85.62 72 LYS A C 1
ATOM 599 O O . LYS A 1 72 ? -11.873 -4.540 5.350 1.00 85.62 72 LYS A O 1
ATOM 604 N N . ASP A 1 73 ? -13.905 -3.632 5.141 1.00 87.19 73 ASP A N 1
ATOM 605 C CA . ASP A 1 73 ? -13.720 -3.270 3.730 1.00 87.19 73 ASP A CA 1
ATOM 606 C C . ASP A 1 73 ? -12.579 -2.271 3.522 1.00 87.19 73 ASP A C 1
ATOM 608 O O . ASP A 1 73 ? -11.803 -2.395 2.572 1.00 87.19 73 ASP A O 1
ATOM 612 N N . LYS A 1 74 ? -12.430 -1.295 4.425 1.00 90.38 74 LYS A N 1
ATOM 613 C CA . LYS A 1 74 ? -11.319 -0.338 4.368 1.00 90.38 74 LYS A CA 1
ATOM 614 C C . LYS A 1 74 ? -9.982 -1.018 4.663 1.00 90.38 74 LYS A C 1
ATOM 616 O O . LYS A 1 74 ? -8.992 -0.735 3.990 1.00 90.38 74 LYS A O 1
ATOM 621 N N . GLN A 1 75 ? -9.968 -1.964 5.604 1.00 87.88 75 GLN A N 1
ATOM 622 C CA . GLN A 1 75 ? -8.792 -2.782 5.902 1.00 87.88 75 GLN A CA 1
ATOM 623 C C . GLN A 1 75 ? -8.320 -3.573 4.672 1.00 87.88 75 GLN A C 1
ATOM 625 O O . GLN A 1 75 ? -7.135 -3.563 4.350 1.00 87.88 75 GLN A O 1
ATOM 630 N N . ILE A 1 76 ? -9.243 -4.214 3.950 1.00 83.88 76 ILE A N 1
ATOM 631 C CA . ILE A 1 76 ? -8.934 -4.936 2.706 1.00 83.88 76 ILE A CA 1
ATOM 632 C C . ILE A 1 76 ? -8.373 -3.974 1.661 1.00 83.88 76 ILE A C 1
ATOM 634 O O . ILE A 1 76 ? -7.326 -4.240 1.069 1.00 83.88 76 ILE A O 1
ATOM 638 N N . LYS A 1 77 ? -9.049 -2.838 1.453 1.00 87.81 77 LYS A N 1
ATOM 639 C CA . LYS A 1 77 ? -8.652 -1.844 0.450 1.00 87.81 77 LYS A CA 1
ATOM 640 C C . LYS A 1 77 ? -7.236 -1.328 0.682 1.00 87.81 77 LYS A C 1
ATOM 642 O O . LYS A 1 77 ? -6.475 -1.252 -0.277 1.00 87.81 77 LYS A O 1
ATOM 647 N N . ILE A 1 78 ? -6.858 -1.012 1.923 1.00 90.25 78 ILE A N 1
ATOM 648 C CA . ILE A 1 78 ? -5.521 -0.471 2.195 1.00 90.25 78 ILE A CA 1
ATOM 649 C C . ILE A 1 78 ? -4.413 -1.521 2.032 1.00 90.25 78 ILE A C 1
ATOM 651 O O . ILE A 1 78 ? -3.336 -1.199 1.535 1.00 90.25 78 ILE A O 1
ATOM 655 N N . LEU A 1 79 ? -4.682 -2.786 2.371 1.00 85.94 79 LEU A N 1
ATOM 656 C CA . LEU A 1 79 ? -3.730 -3.880 2.153 1.00 85.94 79 LEU A CA 1
ATOM 657 C C . LEU A 1 79 ? -3.559 -4.191 0.657 1.00 85.94 79 LEU A C 1
ATOM 659 O O . LEU A 1 79 ? -2.429 -4.350 0.199 1.00 85.94 79 LEU A O 1
ATOM 663 N N . ASN A 1 80 ? -4.645 -4.191 -0.125 1.00 84.44 80 ASN A N 1
ATOM 664 C CA . ASN A 1 80 ? -4.562 -4.298 -1.588 1.00 84.44 80 ASN A CA 1
ATOM 665 C C . ASN A 1 80 ? -3.760 -3.142 -2.185 1.00 84.44 80 ASN A C 1
ATOM 667 O O . ASN A 1 80 ? -2.877 -3.363 -3.010 1.00 84.44 80 ASN A O 1
ATOM 671 N N . ARG A 1 81 ? -4.025 -1.916 -1.718 1.00 88.44 81 ARG A N 1
ATOM 672 C CA . ARG A 1 81 ? -3.329 -0.709 -2.170 1.00 88.44 81 ARG A CA 1
ATOM 673 C C . ARG A 1 81 ? -1.818 -0.805 -1.954 1.00 88.44 81 ARG A C 1
ATOM 675 O O . ARG A 1 81 ? -1.080 -0.377 -2.830 1.00 88.44 81 ARG A O 1
ATOM 682 N N . LEU A 1 82 ? -1.357 -1.410 -0.854 1.00 85.81 82 LEU A N 1
ATOM 683 C CA . LEU A 1 82 ? 0.066 -1.693 -0.621 1.00 85.81 82 LEU A CA 1
ATOM 684 C C . LEU A 1 82 ? 0.626 -2.731 -1.606 1.00 85.81 82 LEU A C 1
ATOM 686 O O . LEU A 1 82 ? 1.712 -2.543 -2.153 1.00 85.81 82 LEU A O 1
ATOM 690 N N . LEU A 1 83 ? -0.100 -3.831 -1.821 1.00 80.44 83 LEU A N 1
ATOM 691 C CA . LEU A 1 83 ? 0.348 -4.955 -2.652 1.00 80.44 83 LEU A CA 1
ATOM 692 C C . LEU A 1 83 ? 0.592 -4.570 -4.111 1.00 80.44 83 LEU A C 1
ATOM 694 O O . LEU A 1 83 ? 1.493 -5.112 -4.747 1.00 80.44 83 LEU A O 1
ATOM 698 N N . ILE A 1 84 ? -0.172 -3.609 -4.624 1.00 82.88 84 ILE A N 1
ATOM 699 C CA . ILE A 1 84 ? -0.015 -3.115 -5.994 1.00 82.88 84 ILE A CA 1
ATOM 700 C C . ILE A 1 84 ? 1.097 -2.066 -6.136 1.00 82.88 84 ILE A C 1
ATOM 702 O O . ILE A 1 84 ? 1.368 -1.620 -7.250 1.00 82.88 84 ILE A O 1
ATOM 706 N N . GLN A 1 85 ? 1.764 -1.654 -5.051 1.00 84.62 85 GLN A N 1
ATOM 707 C CA . GLN A 1 85 ? 2.856 -0.689 -5.169 1.00 84.62 85 GLN A CA 1
ATOM 708 C C . GLN A 1 85 ? 4.116 -1.363 -5.712 1.00 84.62 85 GLN A C 1
ATOM 710 O O . GLN A 1 85 ? 4.532 -2.380 -5.163 1.00 84.62 85 GLN A O 1
ATOM 715 N N . PRO A 1 86 ? 4.794 -0.778 -6.716 1.00 71.31 86 PRO A N 1
ATOM 716 C CA . PRO A 1 86 ? 5.963 -1.370 -7.375 1.00 71.31 86 PRO A CA 1
ATOM 717 C C . PRO A 1 86 ? 7.163 -1.607 -6.451 1.00 71.31 86 PRO A C 1
ATOM 719 O O . PRO A 1 86 ? 7.999 -2.454 -6.764 1.00 71.31 86 PRO A O 1
ATOM 722 N N . ASN A 1 87 ? 7.204 -0.940 -5.288 1.00 71.56 87 ASN A N 1
ATOM 723 C CA . ASN A 1 87 ? 8.321 -0.956 -4.341 1.00 71.56 87 ASN A CA 1
ATOM 724 C C . ASN A 1 87 ? 7.859 -1.184 -2.881 1.00 71.56 87 ASN A C 1
ATOM 726 O O . ASN A 1 87 ? 8.338 -0.511 -1.970 1.00 71.56 87 ASN A O 1
ATOM 730 N N . SER A 1 88 ? 6.900 -2.084 -2.639 1.00 64.69 88 SER A N 1
ATOM 731 C CA . SER A 1 88 ? 6.298 -2.326 -1.309 1.00 64.69 88 SER A CA 1
ATOM 732 C C . SER A 1 88 ? 7.102 -3.218 -0.351 1.00 64.69 88 SER A C 1
ATOM 734 O O . SER A 1 88 ? 6.718 -3.351 0.806 1.00 64.69 88 SER A O 1
ATOM 736 N N . GLY A 1 89 ? 8.230 -3.801 -0.772 1.00 61.41 89 GLY A N 1
ATOM 737 C CA . GLY A 1 89 ? 9.044 -4.687 0.077 1.00 61.41 89 GLY A CA 1
ATOM 738 C C . GLY A 1 89 ? 8.418 -6.077 0.308 1.00 61.41 89 GLY A C 1
ATOM 739 O O . GLY A 1 89 ? 7.210 -6.242 0.464 1.00 61.41 89 GLY A O 1
ATOM 740 N N . SER A 1 90 ? 9.246 -7.126 0.315 1.00 55.84 90 SER A N 1
ATOM 741 C CA . SER A 1 90 ? 8.777 -8.524 0.237 1.00 55.84 90 SER A CA 1
ATOM 742 C C . SER A 1 90 ? 8.138 -9.080 1.514 1.00 55.84 90 SER A C 1
ATOM 744 O O . SER A 1 90 ? 7.303 -9.985 1.433 1.00 55.84 90 SER A O 1
ATOM 746 N N . SER A 1 91 ? 8.493 -8.566 2.696 1.00 51.88 91 SER A N 1
ATOM 747 C CA . SER A 1 91 ? 7.957 -9.061 3.972 1.00 51.88 91 SER A CA 1
ATOM 748 C C . SER A 1 91 ? 6.478 -8.713 4.156 1.00 51.88 91 SER A C 1
ATOM 750 O O . SER A 1 91 ? 5.717 -9.532 4.665 1.00 51.88 91 SER A O 1
ATOM 752 N N . THR A 1 92 ? 6.037 -7.555 3.663 1.00 56.25 92 THR A N 1
ATOM 753 C CA . THR A 1 92 ? 4.662 -7.072 3.861 1.00 56.25 92 THR A CA 1
ATOM 754 C C . THR A 1 92 ? 3.671 -7.644 2.846 1.00 56.25 92 THR A C 1
ATOM 756 O O . THR A 1 92 ? 2.472 -7.748 3.119 1.00 56.25 92 THR A O 1
ATOM 759 N N . ALA A 1 93 ? 4.164 -8.103 1.694 1.00 58.19 93 ALA A N 1
ATOM 760 C CA . ALA A 1 93 ? 3.323 -8.703 0.670 1.00 58.19 93 ALA A CA 1
ATOM 761 C C . ALA A 1 93 ? 2.818 -10.109 1.044 1.00 58.19 93 ALA A C 1
ATOM 763 O O . ALA A 1 93 ? 1.646 -10.433 0.840 1.00 58.19 93 ALA A O 1
ATOM 764 N N . LYS A 1 94 ? 3.664 -10.929 1.681 1.00 59.62 94 LYS A N 1
ATOM 765 C CA . LYS A 1 94 ? 3.267 -12.262 2.171 1.00 59.62 94 LYS A CA 1
ATOM 766 C C . LYS A 1 94 ? 2.199 -12.184 3.265 1.00 59.62 94 LYS A C 1
ATOM 768 O O . LYS A 1 94 ? 1.254 -12.972 3.260 1.00 59.62 94 LYS A O 1
ATOM 773 N N . GLU A 1 95 ? 2.325 -11.223 4.179 1.00 59.66 95 GLU A N 1
ATOM 774 C CA . GLU A 1 95 ? 1.346 -11.010 5.250 1.00 59.66 95 GLU A CA 1
ATOM 775 C C . GLU A 1 95 ? 0.002 -10.521 4.703 1.00 59.66 95 GLU A C 1
ATOM 777 O O . GLU A 1 95 ? -1.042 -11.015 5.125 1.00 59.66 95 GLU A O 1
ATOM 782 N N . SER A 1 96 ? 0.018 -9.633 3.707 1.00 63.19 96 SER A N 1
ATOM 783 C CA . SER A 1 96 ? -1.203 -9.082 3.110 1.00 63.19 96 SER A CA 1
ATOM 784 C C . SER A 1 96 ? -1.984 -10.130 2.302 1.00 63.19 96 SER A C 1
ATOM 786 O O . SER A 1 96 ? -3.200 -10.216 2.445 1.00 63.19 96 SER A O 1
ATOM 788 N N . VAL A 1 97 ? -1.313 -11.012 1.545 1.00 63.66 97 VAL A N 1
ATOM 789 C CA . VAL A 1 97 ? -1.979 -12.140 0.852 1.00 63.66 97 VAL A CA 1
ATOM 790 C C . VAL A 1 97 ? -2.607 -13.115 1.849 1.00 63.66 97 VAL A C 1
ATOM 792 O O . VAL A 1 97 ? -3.750 -13.535 1.666 1.00 63.66 97 VAL A O 1
ATOM 795 N N . LYS A 1 98 ? -1.899 -13.445 2.939 1.00 63.53 98 LYS A N 1
ATOM 796 C CA . LYS A 1 98 ? -2.453 -14.278 4.018 1.00 63.53 98 LYS A CA 1
ATOM 797 C C . LYS A 1 98 ? -3.699 -13.634 4.635 1.00 63.53 98 LYS A C 1
ATOM 799 O O . LYS A 1 98 ? -4.649 -14.340 4.959 1.00 63.53 98 LYS A O 1
ATOM 804 N N . TYR A 1 99 ? -3.709 -12.310 4.758 1.00 64.38 99 TYR A N 1
ATOM 805 C CA . TYR A 1 99 ? -4.834 -11.559 5.305 1.00 64.38 99 TYR A CA 1
ATOM 806 C C . TYR A 1 99 ? -6.044 -11.519 4.359 1.00 64.38 99 TYR A C 1
ATOM 808 O O . TYR A 1 99 ? -7.174 -11.659 4.811 1.00 64.38 99 TYR A O 1
ATOM 816 N N . LEU A 1 100 ? -5.832 -11.398 3.046 1.00 65.25 100 LEU A N 1
ATOM 817 C CA . LEU A 1 100 ? -6.919 -11.385 2.056 1.00 65.25 100 LEU A CA 1
ATOM 818 C C . LEU A 1 100 ? -7.647 -12.726 1.960 1.00 65.25 100 LEU A C 1
ATOM 820 O O . LEU A 1 100 ? -8.874 -12.744 1.867 1.00 65.25 100 LEU A O 1
ATOM 824 N N . LYS A 1 101 ? -6.912 -13.838 2.081 1.00 64.69 101 LYS A N 1
ATOM 825 C CA . LYS A 1 101 ? -7.502 -15.181 2.180 1.00 64.69 101 LYS A CA 1
ATOM 826 C C . LYS A 1 101 ? -8.495 -15.291 3.334 1.00 64.69 101 LYS A C 1
ATOM 828 O O . LYS A 1 101 ? -9.584 -15.820 3.159 1.00 64.69 101 LYS A O 1
ATOM 833 N N . LEU A 1 102 ? -8.137 -14.746 4.499 1.00 61.78 102 LEU A N 1
ATOM 834 C CA . LEU A 1 102 ? -8.979 -14.786 5.699 1.00 61.78 102 LEU A CA 1
ATOM 835 C C . LEU A 1 102 ? -10.258 -13.945 5.569 1.00 61.78 102 LEU A C 1
ATOM 837 O O . LEU A 1 102 ? -11.174 -14.103 6.372 1.00 61.78 102 LEU A O 1
ATOM 841 N N . LEU A 1 103 ? -10.320 -13.023 4.605 1.00 61.31 103 LEU A N 1
ATOM 842 C CA . LEU A 1 103 ? -11.399 -12.044 4.519 1.00 61.31 103 LEU A CA 1
ATOM 843 C C . LEU A 1 103 ? -12.403 -12.308 3.393 1.00 61.31 103 LEU A C 1
ATOM 845 O O . LEU A 1 103 ? -13.521 -11.801 3.518 1.00 61.31 103 LEU A O 1
ATOM 849 N N . GLY A 1 104 ? -12.034 -13.060 2.350 1.00 59.78 104 GLY A N 1
ATOM 850 C CA . GLY A 1 104 ? -12.817 -13.151 1.111 1.00 59.78 104 GLY A CA 1
ATOM 851 C C . GLY A 1 104 ? -13.221 -14.541 0.618 1.00 59.78 104 GLY A C 1
ATOM 852 O O . GLY A 1 104 ? -13.966 -14.584 -0.351 1.00 59.78 104 GLY A O 1
ATOM 853 N N . ASP A 1 105 ? -12.764 -15.642 1.226 1.00 57.75 105 ASP A N 1
ATOM 854 C CA . ASP A 1 105 ? -13.088 -17.011 0.761 1.00 57.75 105 ASP A CA 1
ATOM 855 C C . ASP A 1 105 ? -12.725 -17.268 -0.724 1.00 57.75 105 ASP A C 1
ATOM 857 O O . ASP A 1 105 ? -13.344 -18.067 -1.421 1.00 57.75 105 ASP A O 1
ATOM 861 N N . LEU A 1 106 ? -11.711 -16.555 -1.229 1.00 64.06 106 LEU A N 1
ATOM 862 C CA . LEU A 1 106 ? -11.212 -16.684 -2.599 1.00 64.06 106 LEU A CA 1
ATOM 863 C C . LEU A 1 106 ? -9.973 -17.578 -2.646 1.00 64.06 106 LEU A C 1
ATOM 865 O O . LEU A 1 106 ? -9.142 -17.564 -1.728 1.00 64.06 106 LEU A O 1
ATOM 869 N N . ASP A 1 107 ? -9.819 -18.291 -3.760 1.00 76.38 107 ASP A N 1
ATOM 870 C CA . ASP A 1 107 ? -8.607 -19.048 -4.054 1.00 76.38 107 ASP A CA 1
ATOM 871 C C . ASP A 1 107 ? -7.378 -18.121 -4.155 1.00 76.38 107 ASP A C 1
ATOM 873 O O . ASP A 1 107 ? -7.451 -16.962 -4.580 1.00 76.38 107 ASP A O 1
ATOM 877 N N . GLU A 1 108 ? -6.217 -18.633 -3.741 1.00 75.50 108 GLU A N 1
ATOM 878 C CA . GLU A 1 108 ? -4.977 -17.859 -3.704 1.00 75.50 108 GLU A CA 1
ATOM 879 C C . GLU A 1 108 ? -4.577 -17.325 -5.085 1.00 75.50 108 GLU A C 1
ATOM 881 O O . GLU A 1 108 ? -4.102 -16.189 -5.193 1.00 75.50 108 GLU A O 1
ATOM 886 N N . ASP A 1 109 ? -4.757 -18.124 -6.136 1.00 78.00 109 ASP A N 1
ATOM 887 C CA . ASP A 1 109 ? -4.381 -17.727 -7.485 1.00 78.00 109 ASP A CA 1
ATOM 888 C C . ASP A 1 109 ? -5.358 -16.703 -8.058 1.00 78.00 109 ASP A C 1
ATOM 890 O O . ASP A 1 109 ? -4.938 -15.797 -8.783 1.00 78.00 109 ASP A O 1
ATOM 894 N N . GLU A 1 110 ? -6.636 -16.761 -7.681 1.00 79.38 110 GLU A N 1
ATOM 895 C CA . GLU A 1 110 ? -7.606 -15.727 -8.039 1.00 79.38 110 GLU A CA 1
ATOM 896 C C . GLU A 1 110 ? -7.230 -14.371 -7.427 1.00 79.38 110 GLU A C 1
ATOM 898 O O . GLU A 1 110 ? -7.176 -13.362 -8.142 1.00 79.38 110 GLU A O 1
ATOM 903 N N . ILE A 1 111 ? -6.872 -14.351 -6.136 1.00 78.00 111 ILE A N 1
ATOM 904 C CA . ILE A 1 111 ? -6.396 -13.142 -5.446 1.00 78.00 111 ILE A CA 1
ATOM 905 C C . ILE A 1 111 ? -5.143 -12.595 -6.138 1.00 78.00 111 ILE A C 1
ATOM 907 O O . ILE A 1 111 ? -5.091 -11.410 -6.470 1.00 78.00 111 ILE A O 1
ATOM 911 N N . LYS A 1 112 ? -4.144 -13.445 -6.405 1.00 78.44 112 LYS A N 1
ATOM 912 C CA . LYS A 1 112 ? -2.900 -13.028 -7.075 1.00 78.44 112 LYS A CA 1
ATOM 913 C C . LYS A 1 112 ? -3.156 -12.463 -8.467 1.00 78.44 112 LYS A C 1
ATOM 915 O O . LYS A 1 112 ? -2.584 -11.438 -8.822 1.00 78.44 112 LYS A O 1
ATOM 920 N N . ASN A 1 113 ? -4.015 -13.105 -9.257 1.00 81.50 113 ASN A N 1
ATOM 921 C CA . ASN A 1 113 ? -4.336 -12.642 -10.605 1.00 81.50 113 ASN A CA 1
ATOM 922 C C . ASN A 1 113 ? -5.095 -11.311 -10.576 1.00 81.50 113 ASN A C 1
ATOM 924 O O . ASN A 1 113 ? -4.822 -10.434 -11.396 1.00 81.50 113 ASN A O 1
ATOM 928 N N . LYS A 1 114 ? -6.021 -11.132 -9.626 1.00 83.75 114 LYS A N 1
ATOM 929 C CA . LYS A 1 114 ? -6.707 -9.854 -9.415 1.00 83.75 114 LYS A CA 1
ATOM 930 C C . LYS A 1 114 ? -5.717 -8.748 -9.049 1.00 83.75 114 LYS A C 1
ATOM 932 O O . LYS A 1 114 ? -5.685 -7.733 -9.738 1.00 83.75 114 LYS A O 1
ATOM 937 N N . LEU A 1 115 ? -4.880 -8.974 -8.037 1.00 80.62 115 LEU A N 1
ATOM 938 C CA . LEU A 1 115 ? -3.855 -8.018 -7.611 1.00 80.62 115 LEU A CA 1
ATOM 939 C C . LEU A 1 115 ? -2.890 -7.678 -8.744 1.00 80.62 115 LEU A C 1
ATOM 941 O O . LEU A 1 115 ? -2.523 -6.523 -8.914 1.00 80.62 115 LEU A O 1
ATOM 945 N N . TYR A 1 116 ? -2.518 -8.661 -9.564 1.00 83.00 116 TYR A N 1
ATOM 946 C CA . TYR A 1 116 ? -1.648 -8.414 -10.704 1.00 83.00 116 TYR A CA 1
ATOM 947 C C . TYR A 1 116 ? -2.311 -7.546 -11.780 1.00 83.00 116 TYR A C 1
ATOM 949 O O . TYR A 1 116 ? -1.657 -6.674 -12.347 1.00 83.00 116 TYR A O 1
ATOM 957 N N . ARG A 1 117 ? -3.612 -7.723 -12.044 1.00 86.19 117 ARG A N 1
ATOM 958 C CA . ARG A 1 117 ? -4.358 -6.835 -12.952 1.00 86.19 117 ARG A CA 1
ATOM 959 C C . ARG A 1 117 ? -4.410 -5.402 -12.423 1.00 86.19 117 ARG A C 1
ATOM 961 O O . ARG A 1 117 ? -4.122 -4.477 -13.176 1.00 86.19 117 ARG A O 1
ATOM 968 N N . GLU A 1 118 ? -4.712 -5.231 -11.138 1.00 87.12 118 GLU A N 1
ATOM 969 C CA . GLU A 1 118 ? -4.725 -3.917 -10.480 1.00 87.12 118 GLU A CA 1
ATOM 970 C C . GLU A 1 118 ? -3.329 -3.273 -10.491 1.00 87.12 118 GLU A C 1
ATOM 972 O O . GLU A 1 118 ? -3.188 -2.090 -10.794 1.00 87.12 118 GLU A O 1
ATOM 977 N N . TYR A 1 119 ? -2.279 -4.065 -10.262 1.00 84.56 119 TYR A N 1
ATOM 978 C CA . TYR A 1 119 ? -0.887 -3.644 -10.398 1.00 84.56 119 TYR A CA 1
ATOM 979 C C . TYR A 1 119 ? -0.573 -3.135 -11.810 1.00 84.56 119 TYR A C 1
ATOM 981 O O . TYR A 1 119 ? 0.014 -2.065 -11.952 1.00 84.56 119 TYR A O 1
ATOM 989 N N . LEU A 1 120 ? -0.967 -3.868 -12.858 1.00 85.25 120 LEU A N 1
ATOM 990 C CA . LEU A 1 120 ? -0.729 -3.462 -14.247 1.00 85.25 120 LEU A CA 1
ATOM 991 C C . LEU A 1 120 ? -1.421 -2.136 -14.583 1.00 85.25 120 LEU A C 1
ATOM 993 O O . LEU A 1 120 ? -0.814 -1.272 -15.219 1.00 85.25 120 LEU A O 1
ATOM 997 N N . GLU A 1 121 ? -2.662 -1.959 -14.129 1.00 89.25 121 GLU A N 1
ATOM 998 C CA . GLU A 1 121 ? -3.382 -0.694 -14.273 1.00 89.25 121 GLU A CA 1
ATOM 999 C C . GLU A 1 121 ? -2.672 0.432 -13.506 1.00 89.25 121 GLU A C 1
ATOM 1001 O O . GLU A 1 121 ? -2.501 1.530 -14.034 1.00 89.25 121 GLU A O 1
ATOM 1006 N N . HIS A 1 122 ? -2.190 0.155 -12.293 1.00 85.62 122 HIS A N 1
ATOM 1007 C CA . HIS A 1 122 ? -1.459 1.118 -11.470 1.00 85.62 122 HIS A CA 1
ATOM 1008 C C . HIS A 1 122 ? -0.173 1.594 -12.147 1.00 85.62 122 HIS A C 1
ATOM 1010 O O . HIS A 1 122 ? 0.029 2.796 -12.321 1.00 85.62 122 HIS A O 1
ATOM 1016 N N . ILE A 1 123 ? 0.673 0.672 -12.615 1.00 84.75 123 ILE A N 1
ATOM 1017 C CA . ILE A 1 123 ? 1.939 1.045 -13.258 1.00 84.75 123 ILE A CA 1
ATOM 1018 C C . ILE A 1 123 ? 1.750 1.689 -14.636 1.00 84.75 123 ILE A C 1
ATOM 1020 O O . ILE A 1 123 ? 2.606 2.469 -15.045 1.00 84.75 123 ILE A O 1
ATOM 1024 N N . SER A 1 124 ? 0.634 1.441 -15.333 1.00 86.75 124 SER A N 1
ATOM 1025 C CA . SER A 1 124 ? 0.324 2.135 -16.595 1.00 86.75 124 SER A CA 1
ATOM 1026 C C . SER A 1 124 ? 0.105 3.643 -16.429 1.00 86.75 124 SER A C 1
ATOM 1028 O O . SER A 1 124 ? 0.220 4.387 -17.399 1.00 86.75 124 SER A O 1
ATOM 1030 N N . LYS A 1 125 ? -0.162 4.105 -15.200 1.00 86.12 125 LYS A N 1
ATOM 1031 C CA . LYS A 1 125 ? -0.311 5.528 -14.853 1.00 86.12 125 LYS A CA 1
ATOM 1032 C C . LYS A 1 125 ? 1.040 6.205 -14.575 1.00 86.12 125 LYS A C 1
ATOM 1034 O O . LYS A 1 125 ? 1.085 7.411 -14.341 1.00 86.12 125 LYS A O 1
ATOM 1039 N N . SER A 1 126 ? 2.141 5.449 -14.565 1.00 83.19 126 SER A N 1
ATOM 1040 C CA . SER A 1 126 ? 3.488 5.969 -14.321 1.00 83.19 126 SER A CA 1
ATOM 1041 C C . SER A 1 126 ? 4.093 6.621 -15.570 1.00 83.19 126 SER A C 1
ATOM 1043 O O . SER A 1 126 ? 3.866 6.182 -16.693 1.00 83.19 126 SER A O 1
ATOM 1045 N N . ALA A 1 127 ? 4.943 7.632 -15.361 1.00 81.19 127 ALA A N 1
ATOM 1046 C CA . ALA A 1 127 ? 5.808 8.199 -16.402 1.00 81.19 127 ALA A CA 1
ATOM 1047 C C . ALA A 1 127 ? 7.133 7.423 -16.577 1.00 81.19 127 ALA A C 1
ATOM 1049 O O . ALA A 1 127 ? 7.961 7.776 -17.420 1.00 81.19 127 ALA A O 1
ATOM 1050 N N . LEU A 1 128 ? 7.374 6.401 -15.750 1.00 79.62 128 LEU A N 1
ATOM 1051 C CA . LEU A 1 128 ? 8.579 5.581 -15.794 1.00 79.62 128 LEU A CA 1
ATOM 1052 C C . LEU A 1 128 ? 8.496 4.548 -16.921 1.00 79.62 128 LEU A C 1
ATOM 1054 O O . LEU A 1 128 ? 7.423 4.085 -17.307 1.00 79.62 128 LEU A O 1
ATOM 1058 N N . LYS A 1 129 ? 9.661 4.151 -17.441 1.00 84.12 129 LYS A N 1
ATOM 1059 C CA . LYS A 1 129 ? 9.737 3.056 -18.413 1.00 84.12 129 LYS A CA 1
ATOM 1060 C C . LYS A 1 129 ? 9.333 1.746 -17.745 1.00 84.12 129 LYS A C 1
ATOM 1062 O O . LYS A 1 129 ? 9.568 1.556 -16.554 1.00 84.12 129 LYS A O 1
ATOM 1067 N N . THR A 1 130 ? 8.788 0.822 -18.528 1.00 85.44 130 THR A N 1
ATOM 1068 C CA . THR A 1 130 ? 8.510 -0.541 -18.068 1.00 85.44 130 THR A CA 1
ATOM 1069 C C . THR A 1 130 ? 9.433 -1.544 -18.751 1.00 85.44 130 THR A C 1
ATOM 1071 O O . THR A 1 130 ? 9.989 -1.272 -19.815 1.00 85.44 130 THR A O 1
ATOM 1074 N N . SER A 1 131 ? 9.629 -2.696 -18.119 1.00 83.44 131 SER A N 1
ATOM 1075 C CA . SER A 1 131 ? 10.353 -3.835 -18.684 1.00 83.44 131 SER A CA 1
ATOM 1076 C C . SER A 1 131 ? 9.675 -5.133 -18.262 1.00 83.44 131 SER A C 1
ATOM 1078 O O . SER A 1 131 ? 8.922 -5.155 -17.288 1.00 83.44 131 SER A O 1
ATOM 1080 N N . GLU A 1 132 ? 9.922 -6.203 -19.009 1.00 86.94 132 GLU A N 1
ATOM 1081 C CA . GLU A 1 132 ? 9.390 -7.534 -18.744 1.00 86.94 132 GLU A CA 1
ATOM 1082 C C . GLU A 1 132 ? 10.534 -8.491 -18.418 1.00 86.94 132 GLU A C 1
ATOM 1084 O O . GLU A 1 132 ? 11.530 -8.556 -19.138 1.00 86.94 132 GLU A O 1
ATOM 1089 N N . LYS A 1 133 ? 10.392 -9.245 -17.325 1.00 82.44 133 LYS A N 1
ATOM 1090 C CA . LYS A 1 133 ? 11.337 -10.299 -16.943 1.00 82.44 133 LYS A CA 1
ATOM 1091 C C . LYS A 1 133 ? 10.608 -11.536 -16.458 1.00 82.44 133 LYS A C 1
ATOM 1093 O O . LYS A 1 133 ? 9.542 -11.457 -15.852 1.00 82.44 133 LYS A O 1
ATOM 1098 N N . LYS A 1 134 ? 11.215 -12.695 -16.698 1.00 84.38 134 LYS A N 1
ATOM 1099 C CA . LYS A 1 134 ? 10.752 -13.965 -16.146 1.00 84.38 134 LYS A CA 1
ATOM 1100 C C . LYS A 1 134 ? 11.145 -14.050 -14.673 1.00 84.38 134 LYS A C 1
ATOM 1102 O O . LYS A 1 134 ? 12.312 -13.901 -14.334 1.00 84.38 134 LYS A O 1
ATOM 1107 N N . CYS A 1 135 ? 10.178 -14.300 -13.799 1.00 80.75 135 CYS A N 1
ATOM 1108 C CA . CYS A 1 135 ? 10.443 -14.554 -12.391 1.00 80.75 135 CYS A CA 1
ATOM 1109 C C . CYS A 1 135 ? 11.021 -15.962 -12.208 1.00 80.75 135 CYS A C 1
ATOM 1111 O O . CYS A 1 135 ? 10.390 -16.939 -12.607 1.00 80.75 135 CYS A O 1
ATOM 1113 N N . TYR A 1 136 ? 12.174 -16.087 -11.549 1.00 80.75 136 TYR A N 1
ATOM 1114 C CA . TYR A 1 136 ? 12.800 -17.389 -11.277 1.00 80.75 136 TYR A CA 1
ATOM 1115 C C . TYR A 1 136 ? 12.021 -18.241 -10.269 1.00 80.75 136 TYR A C 1
ATOM 1117 O O . TYR A 1 136 ? 12.112 -19.462 -10.299 1.00 80.75 136 TYR A O 1
ATOM 1125 N N . MET A 1 137 ? 11.215 -17.609 -9.413 1.00 83.31 137 MET A N 1
ATOM 1126 C CA . MET A 1 137 ? 10.473 -18.306 -8.360 1.00 83.31 137 MET A CA 1
ATOM 1127 C C . MET A 1 137 ? 9.153 -18.903 -8.842 1.00 83.31 137 MET A C 1
ATOM 1129 O O . MET A 1 137 ? 8.775 -19.977 -8.395 1.00 83.31 137 MET A O 1
ATOM 1133 N N . CYS A 1 138 ? 8.426 -18.213 -9.727 1.00 84.31 138 CYS A N 1
ATOM 1134 C CA . CYS A 1 138 ? 7.144 -18.711 -10.246 1.00 84.31 138 CYS A CA 1
ATOM 1135 C C . CYS A 1 138 ? 7.155 -19.025 -11.745 1.00 84.31 138 CYS A C 1
ATOM 1137 O O . CYS A 1 138 ? 6.138 -19.454 -12.280 1.00 84.31 138 CYS A O 1
ATOM 1139 N N . GLY A 1 139 ? 8.260 -18.767 -12.447 1.00 85.81 139 GLY A N 1
ATOM 1140 C CA . GLY A 1 139 ? 8.403 -19.001 -13.884 1.00 85.81 139 GLY A CA 1
ATOM 1141 C C . GLY A 1 139 ? 7.601 -18.055 -14.784 1.00 85.81 139 GLY A C 1
ATOM 1142 O O . GLY A 1 139 ? 7.750 -18.128 -16.003 1.00 85.81 139 GLY A O 1
ATOM 1143 N N . LYS A 1 140 ? 6.767 -17.168 -14.225 1.00 85.56 140 LYS A N 1
ATOM 1144 C CA . LYS A 1 140 ? 5.906 -16.254 -14.989 1.00 85.56 140 LYS A CA 1
ATOM 1145 C C . LYS A 1 140 ? 6.681 -15.016 -15.445 1.00 85.56 140 LYS A C 1
ATOM 1147 O O . LYS A 1 140 ? 7.495 -14.479 -14.693 1.00 85.56 140 LYS A O 1
ATOM 1152 N N . THR A 1 141 ? 6.400 -14.543 -16.655 1.00 87.06 141 THR A N 1
ATOM 1153 C CA . THR A 1 141 ? 6.867 -13.235 -17.131 1.00 87.06 141 THR A CA 1
ATOM 1154 C C . THR A 1 141 ? 6.051 -12.138 -16.459 1.00 87.06 141 THR A C 1
ATOM 1156 O O . THR A 1 141 ? 4.824 -12.174 -16.488 1.00 87.06 141 THR A O 1
ATOM 1159 N N . VAL A 1 142 ? 6.733 -11.180 -15.837 1.00 83.81 142 VAL A N 1
ATOM 1160 C CA . VAL A 1 142 ? 6.124 -10.040 -15.152 1.00 83.81 142 VA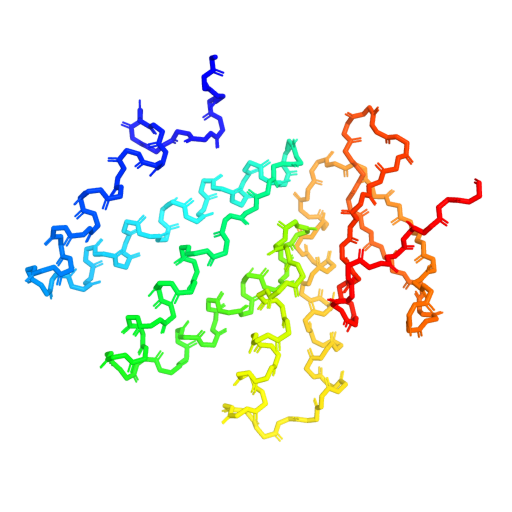L A CA 1
ATOM 1161 C C . VAL A 1 142 ? 6.667 -8.733 -15.702 1.00 83.81 142 VAL A C 1
ATOM 1163 O O . VAL A 1 142 ? 7.865 -8.591 -15.947 1.00 83.81 142 VAL A O 1
ATOM 1166 N N . ARG A 1 143 ? 5.765 -7.767 -15.866 1.00 85.12 143 ARG A N 1
ATOM 1167 C CA . ARG A 1 143 ? 6.089 -6.372 -16.164 1.00 85.12 143 ARG A CA 1
ATOM 1168 C C . ARG A 1 143 ? 6.376 -5.602 -14.877 1.00 85.12 143 ARG A C 1
ATOM 1170 O O . ARG A 1 143 ? 5.687 -5.825 -13.887 1.00 85.12 143 ARG A O 1
ATOM 1177 N N . TYR A 1 144 ? 7.353 -4.701 -14.897 1.00 80.81 144 TYR A N 1
ATOM 1178 C CA . TYR A 1 144 ? 7.712 -3.842 -13.765 1.00 80.81 144 TYR A CA 1
ATOM 1179 C C . TYR A 1 144 ? 8.220 -2.469 -14.226 1.00 80.81 144 TYR A C 1
ATOM 1181 O O . TYR A 1 144 ? 8.568 -2.291 -15.396 1.00 80.81 144 TYR A O 1
ATOM 1189 N N . LEU A 1 145 ? 8.259 -1.498 -13.306 1.00 79.44 145 LEU A N 1
ATOM 1190 C CA . LEU A 1 145 ? 8.821 -0.165 -13.548 1.00 79.44 145 LEU A CA 1
ATOM 1191 C C . LEU A 1 145 ? 10.353 -0.191 -13.475 1.00 79.44 145 LEU A C 1
ATOM 1193 O O . LEU A 1 145 ? 10.932 -0.751 -12.546 1.00 79.44 145 LEU A O 1
ATOM 1197 N N . VAL A 1 146 ? 11.010 0.450 -14.437 1.00 76.31 146 VAL A N 1
ATOM 1198 C CA . VAL A 1 146 ? 12.468 0.596 -14.497 1.00 76.31 146 VAL A CA 1
ATOM 1199 C C . VAL A 1 146 ? 12.850 1.989 -13.998 1.00 76.31 146 VAL A C 1
ATOM 1201 O O . VAL A 1 146 ? 12.402 2.983 -14.583 1.00 76.31 146 VAL A O 1
ATOM 1204 N N . PRO A 1 147 ? 13.693 2.099 -12.954 1.00 68.81 147 PRO A N 1
ATOM 1205 C CA . PRO A 1 147 ? 14.186 3.390 -12.518 1.00 68.81 147 PRO A CA 1
ATOM 1206 C C . PRO A 1 147 ? 14.940 4.149 -13.588 1.00 68.81 147 PRO A C 1
ATOM 1208 O O . PRO A 1 147 ? 15.662 3.582 -14.409 1.00 68.81 147 PRO A O 1
ATOM 1211 N N . LYS A 1 148 ? 14.807 5.475 -13.544 1.00 67.62 148 LYS A N 1
ATOM 1212 C CA . LYS A 1 148 ? 15.545 6.360 -14.437 1.00 67.62 148 LYS A CA 1
ATOM 1213 C C . LYS A 1 148 ? 17.047 6.162 -14.208 1.00 67.62 148 LYS A C 1
ATOM 1215 O O . LYS A 1 148 ? 17.547 6.445 -13.126 1.00 67.62 148 LYS A O 1
ATOM 1220 N N . GLY A 1 149 ? 17.747 5.684 -15.235 1.00 64.38 149 GLY A N 1
ATOM 1221 C CA . GLY A 1 149 ? 19.191 5.434 -15.186 1.00 64.38 149 GLY A CA 1
ATOM 1222 C C . GLY A 1 149 ? 19.607 4.107 -14.542 1.00 64.38 149 GLY A C 1
ATOM 1223 O O . GLY A 1 149 ? 20.801 3.888 -14.383 1.00 64.38 149 GLY A O 1
ATOM 1224 N N . ALA A 1 150 ? 18.667 3.221 -14.190 1.00 62.88 150 ALA A N 1
ATOM 1225 C CA . ALA A 1 150 ? 18.993 1.878 -13.716 1.00 62.88 150 ALA A CA 1
ATOM 1226 C C . ALA A 1 150 ? 18.858 0.845 -14.842 1.00 62.88 150 ALA A C 1
ATOM 1228 O O . ALA A 1 150 ? 17.824 0.770 -15.504 1.00 62.88 150 ALA A O 1
ATOM 1229 N N . GLU A 1 151 ? 19.879 0.005 -15.017 1.00 52.94 151 GLU A N 1
ATOM 1230 C CA . GLU A 1 151 ? 19.819 -1.169 -15.904 1.00 52.94 151 GLU A CA 1
ATOM 1231 C C . GLU A 1 151 ? 19.076 -2.347 -15.255 1.00 52.94 151 GLU A C 1
ATOM 1233 O O . GLU A 1 151 ? 18.504 -3.204 -15.932 1.00 52.94 151 GLU A O 1
ATOM 1238 N N . MET A 1 152 ? 19.046 -2.383 -13.919 1.00 52.81 152 MET A N 1
ATOM 1239 C CA . MET A 1 152 ? 18.387 -3.426 -13.142 1.00 52.81 152 MET A CA 1
ATOM 1240 C C . MET A 1 152 ? 17.611 -2.842 -11.970 1.00 52.81 152 MET A C 1
ATOM 1242 O O . MET A 1 152 ? 18.091 -1.969 -11.251 1.00 52.81 152 MET A O 1
ATOM 1246 N N . PHE A 1 153 ? 16.417 -3.386 -11.748 1.00 56.22 153 PHE A N 1
ATOM 1247 C CA . PHE A 1 153 ? 15.610 -3.098 -10.575 1.00 56.22 153 PHE A CA 1
ATOM 1248 C C . PHE A 1 153 ? 15.554 -4.339 -9.682 1.00 56.22 153 PHE A C 1
ATOM 1250 O O . PHE A 1 153 ? 15.089 -5.387 -10.128 1.00 56.22 153 PHE A O 1
ATOM 1257 N N . ARG A 1 154 ? 16.011 -4.240 -8.426 1.00 54.25 154 ARG A N 1
ATOM 1258 C CA . ARG A 1 154 ? 15.741 -5.261 -7.399 1.00 54.25 154 ARG A CA 1
ATOM 1259 C C . ARG A 1 154 ? 14.264 -5.168 -7.006 1.00 54.25 154 ARG A C 1
ATOM 1261 O O . ARG A 1 154 ? 13.918 -4.549 -6.008 1.00 54.25 154 ARG A O 1
ATOM 1268 N N . GLY A 1 155 ? 13.400 -5.712 -7.855 1.00 61.34 155 GLY A N 1
ATOM 1269 C CA . GLY A 1 155 ? 11.959 -5.737 -7.630 1.00 61.34 155 GLY A CA 1
ATOM 1270 C C . GLY A 1 155 ? 11.508 -6.981 -6.882 1.00 61.34 155 GLY A C 1
ATOM 1271 O O . GLY A 1 155 ? 12.219 -7.981 -6.837 1.00 61.34 155 GLY A O 1
ATOM 1272 N N . PHE A 1 156 ? 10.288 -6.932 -6.354 1.00 73.00 156 PHE A N 1
ATOM 1273 C CA . PHE A 1 156 ? 9.532 -8.117 -5.951 1.00 73.00 156 PHE A CA 1
ATOM 1274 C C . PHE A 1 156 ? 8.608 -8.561 -7.095 1.00 73.00 156 PHE A C 1
ATOM 1276 O O . PHE A 1 156 ? 8.167 -7.742 -7.903 1.00 73.00 156 PHE A O 1
ATOM 1283 N N . CYS A 1 157 ? 8.325 -9.857 -7.208 1.00 78.19 157 CYS A N 1
ATOM 1284 C CA . CYS A 1 157 ? 7.413 -10.347 -8.240 1.00 78.19 157 CYS A CA 1
ATOM 1285 C C . CYS A 1 157 ? 5.968 -9.982 -7.869 1.00 78.19 157 CYS A C 1
ATOM 1287 O O . CYS A 1 157 ? 5.490 -10.499 -6.864 1.00 78.19 157 CYS A O 1
ATOM 1289 N N . PRO A 1 158 ? 5.222 -9.196 -8.663 1.00 75.38 158 PRO A N 1
ATOM 1290 C CA . PRO A 1 158 ? 3.843 -8.826 -8.324 1.00 75.38 158 PRO A CA 1
ATOM 1291 C C . PRO A 1 158 ? 2.852 -10.002 -8.386 1.00 75.38 158 PRO A C 1
ATOM 1293 O O . PRO A 1 158 ? 1.707 -9.868 -7.977 1.00 75.38 158 PRO A O 1
ATOM 1296 N N . LEU A 1 159 ? 3.283 -11.170 -8.883 1.00 78.44 159 LEU A N 1
ATOM 1297 C CA . LEU A 1 159 ? 2.479 -12.395 -8.902 1.00 78.44 159 LEU A CA 1
ATOM 1298 C C . LEU A 1 159 ? 2.750 -13.310 -7.704 1.00 78.44 159 LEU A C 1
ATOM 1300 O O . LEU A 1 159 ? 1.814 -13.821 -7.095 1.00 78.44 159 LEU A O 1
ATOM 1304 N N . CYS A 1 160 ? 4.020 -13.575 -7.380 1.00 78.25 160 CYS A N 1
ATOM 1305 C CA . CYS A 1 160 ? 4.380 -14.507 -6.300 1.00 78.25 160 CYS A CA 1
ATOM 1306 C C . CYS A 1 160 ? 4.941 -13.829 -5.048 1.00 78.25 160 CYS A C 1
ATOM 1308 O O . CYS A 1 160 ? 5.203 -14.504 -4.056 1.00 78.25 160 CYS A O 1
ATOM 1310 N N . HIS A 1 161 ? 5.128 -12.512 -5.091 1.00 72.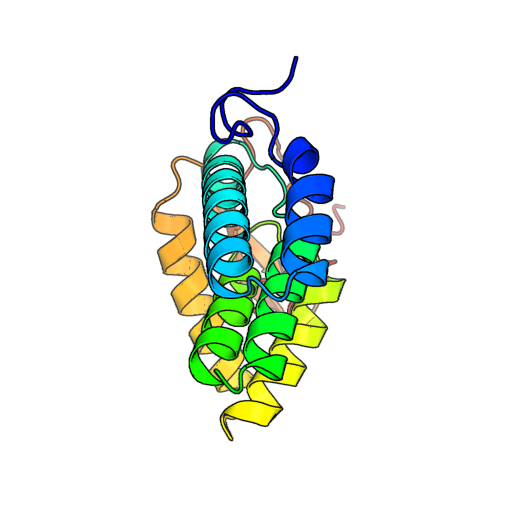69 161 HIS A N 1
ATOM 1311 C CA . HIS A 1 161 ? 5.631 -11.674 -4.005 1.00 72.69 161 HIS A CA 1
ATOM 1312 C C . HIS A 1 161 ? 7.011 -12.081 -3.462 1.00 72.69 161 HIS A C 1
ATOM 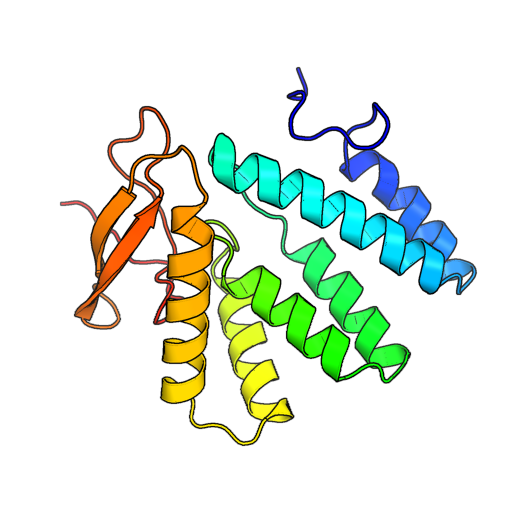1314 O O . HIS A 1 161 ? 7.385 -11.708 -2.350 1.00 72.69 161 HIS A O 1
ATOM 1320 N N . SER A 1 162 ? 7.795 -12.832 -4.244 1.00 75.50 162 SER A N 1
ATOM 1321 C CA . SER A 1 162 ? 9.189 -13.115 -3.900 1.00 75.50 162 SER A CA 1
ATOM 1322 C C . SER A 1 162 ? 10.081 -11.906 -4.184 1.00 75.50 162 SER A C 1
ATOM 1324 O O . SER A 1 162 ? 9.915 -11.259 -5.219 1.00 75.50 162 SER A O 1
ATOM 1326 N N . SER A 1 163 ? 11.034 -11.635 -3.287 1.00 67.00 163 SER A N 1
ATOM 1327 C CA . SER A 1 163 ? 12.082 -10.611 -3.437 1.00 67.00 163 SER A CA 1
ATOM 1328 C C . SER A 1 163 ? 13.143 -10.957 -4.482 1.00 67.00 163 SER A C 1
ATOM 1330 O O . SER A 1 163 ? 13.882 -10.074 -4.905 1.00 67.00 163 SER A O 1
ATOM 1332 N N . ASP A 1 164 ? 13.220 -12.218 -4.907 1.00 61.00 164 ASP A N 1
ATOM 1333 C CA . ASP A 1 164 ? 14.327 -12.725 -5.720 1.00 61.00 164 ASP A CA 1
ATOM 1334 C C . ASP A 1 164 ? 13.896 -12.918 -7.181 1.00 61.00 164 ASP A C 1
ATOM 1336 O O . ASP A 1 164 ? 13.756 -14.038 -7.673 1.00 61.00 164 ASP A O 1
ATOM 1340 N N . ILE A 1 165 ? 13.620 -11.817 -7.893 1.00 60.12 165 ILE A N 1
ATOM 1341 C CA . ILE A 1 165 ? 13.345 -11.879 -9.345 1.00 60.12 165 ILE A CA 1
ATOM 1342 C C . ILE A 1 165 ? 14.631 -11.792 -10.177 1.00 60.12 165 ILE A C 1
ATOM 1344 O O . ILE A 1 165 ? 14.599 -12.103 -11.362 1.00 60.12 165 ILE A O 1
ATOM 1348 N N . ILE A 1 166 ? 15.754 -11.341 -9.610 1.00 53.03 166 ILE A N 1
ATOM 1349 C CA . ILE A 1 166 ? 16.988 -11.119 -10.373 1.00 53.03 166 ILE A CA 1
ATOM 1350 C C . ILE A 1 166 ? 18.194 -11.613 -9.568 1.00 53.03 166 ILE A C 1
ATOM 1352 O O . ILE A 1 166 ? 18.719 -10.887 -8.728 1.00 53.03 166 ILE A O 1
ATOM 1356 N N . GLN A 1 167 ? 18.673 -12.821 -9.868 1.00 43.41 167 GLN A N 1
ATOM 1357 C CA . GLN A 1 167 ? 20.119 -13.032 -9.895 1.00 43.41 167 GLN A CA 1
ATOM 1358 C C . GLN A 1 167 ? 20.570 -12.699 -11.316 1.00 43.41 167 GLN A C 1
ATOM 1360 O O . GLN A 1 167 ? 20.137 -13.340 -12.272 1.00 43.41 167 GLN A O 1
ATOM 1365 N N . GLY A 1 168 ? 21.360 -11.634 -11.454 1.00 42.53 168 GLY A N 1
ATOM 1366 C CA . GLY A 1 168 ? 22.134 -11.421 -12.669 1.00 42.53 168 GLY A CA 1
ATOM 1367 C C . GLY A 1 168 ? 23.238 -12.470 -12.713 1.00 42.53 168 GLY A C 1
ATOM 1368 O O . GLY A 1 168 ? 23.907 -12.682 -11.700 1.00 42.53 168 GLY A O 1
ATOM 1369 N N . GLN A 1 169 ? 23.381 -13.139 -13.855 1.00 32.12 169 GLN A N 1
ATOM 1370 C CA . GLN A 1 169 ? 24.716 -13.510 -14.312 1.00 32.12 169 GLN A CA 1
ATOM 1371 C C . GLN A 1 169 ? 25.388 -12.252 -14.853 1.00 32.12 169 GLN A C 1
ATOM 1373 O O . GLN A 1 169 ? 24.659 -11.440 -15.472 1.00 32.12 169 GLN A O 1
#